Protein AF-Q05E42-F1 (afdb_monomer_lite)

pLDDT: mean 75.08, std 16.96, range [34.62, 96.44]

Organism: Aeropyrum pernix (strain ATCC 700893 / DSM 11879 / JCM 9820 / NBRC 100138 / K1) (NCBI:txid272557)

Structure (mmCIF, N/CA/C/O backbone):
data_AF-Q05E42-F1
#
_entry.id   AF-Q05E42-F1
#
loop_
_atom_site.group_PDB
_atom_site.id
_atom_site.type_symbol
_atom_site.label_atom_id
_atom_site.label_alt_id
_atom_site.label_comp_id
_atom_site.label_asym_id
_atom_site.label_entity_id
_atom_site.label_seq_id
_atom_site.pdbx_PDB_ins_code
_atom_site.Cartn_x
_atom_site.Cartn_y
_atom_site.Cartn_z
_atom_site.occupancy
_atom_site.B_iso_or_equiv
_atom_site.auth_seq_id
_atom_site.auth_comp_id
_atom_site.auth_asym_id
_atom_site.auth_atom_id
_atom_site.pdbx_PDB_model_num
ATOM 1 N N . MET A 1 1 ? 0.976 -12.188 -11.684 1.00 51.78 1 MET A N 1
ATOM 2 C CA . MET A 1 1 ? 1.514 -12.248 -10.308 1.00 51.78 1 MET A CA 1
ATOM 3 C C . MET A 1 1 ? 0.497 -11.615 -9.385 1.00 51.78 1 MET A C 1
ATOM 5 O O . MET A 1 1 ? 0.091 -10.490 -9.653 1.00 51.78 1 MET A O 1
ATOM 9 N N . GLU A 1 2 ? 0.068 -12.348 -8.364 1.00 70.56 2 GLU A N 1
ATOM 10 C CA . GLU A 1 2 ? -0.805 -11.843 -7.300 1.00 70.56 2 GLU A CA 1
ATOM 11 C C . GLU A 1 2 ? 0.018 -11.102 -6.233 1.00 70.56 2 GLU A C 1
ATOM 13 O O . GLU A 1 2 ? 1.249 -11.185 -6.220 1.00 70.56 2 GLU A O 1
ATOM 18 N N . ILE A 1 3 ? -0.649 -10.325 -5.376 1.00 69.94 3 ILE A N 1
ATOM 19 C CA . ILE A 1 3 ? 0.003 -9.634 -4.258 1.00 69.94 3 ILE A CA 1
ATOM 20 C C . ILE A 1 3 ? 0.189 -10.641 -3.120 1.00 69.94 3 ILE A C 1
ATOM 22 O O . ILE A 1 3 ? -0.795 -11.160 -2.600 1.00 69.94 3 ILE A O 1
ATOM 26 N N . GLU A 1 4 ? 1.427 -10.880 -2.690 1.00 71.75 4 GLU A N 1
ATOM 27 C CA . GLU A 1 4 ? 1.717 -11.710 -1.514 1.00 71.75 4 GLU A CA 1
ATOM 28 C C . GLU A 1 4 ? 1.986 -10.831 -0.292 1.00 71.75 4 GLU A C 1
ATOM 30 O O . GLU A 1 4 ? 2.747 -9.861 -0.361 1.00 71.75 4 GLU A O 1
ATOM 35 N N . 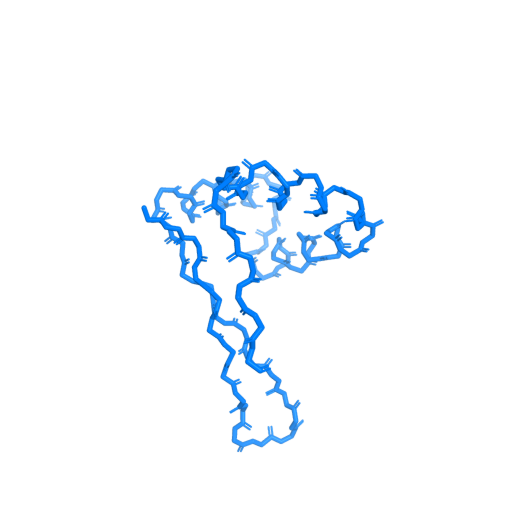VAL A 1 5 ? 1.414 -11.202 0.854 1.00 72.31 5 VAL A N 1
ATOM 36 C CA . VAL A 1 5 ? 1.698 -10.561 2.142 1.00 72.31 5 VAL A CA 1
ATOM 37 C C . VAL A 1 5 ? 2.510 -11.519 3.001 1.00 72.31 5 VAL A C 1
ATOM 39 O O . VAL A 1 5 ? 2.035 -12.586 3.378 1.00 72.31 5 VAL A O 1
ATOM 42 N N . VAL A 1 6 ? 3.733 -11.123 3.342 1.00 74.00 6 VAL A N 1
ATOM 43 C CA . VAL A 1 6 ? 4.607 -11.861 4.255 1.00 74.00 6 VAL A CA 1
ATOM 44 C C . VAL A 1 6 ? 4.588 -11.162 5.607 1.00 74.00 6 VAL A C 1
ATOM 46 O O . VAL A 1 6 ? 4.984 -10.000 5.724 1.00 74.00 6 VAL A O 1
ATOM 49 N N . VAL A 1 7 ? 4.126 -11.869 6.637 1.00 68.25 7 VAL A N 1
ATOM 50 C CA . VAL A 1 7 ? 4.158 -11.383 8.019 1.00 68.25 7 VAL A CA 1
ATOM 51 C C . VAL A 1 7 ? 5.409 -11.924 8.688 1.00 68.25 7 VAL A C 1
ATOM 53 O O . VAL A 1 7 ? 5.491 -13.107 9.009 1.00 68.25 7 VAL A O 1
ATOM 56 N N . THR A 1 8 ? 6.375 -11.049 8.935 1.00 71.19 8 THR A N 1
ATOM 57 C CA . THR A 1 8 ? 7.555 -11.390 9.723 1.00 71.19 8 THR A CA 1
ATOM 58 C C . THR A 1 8 ? 7.315 -10.938 11.157 1.00 71.19 8 THR A C 1
ATOM 60 O O . THR A 1 8 ? 7.209 -9.742 11.448 1.00 71.19 8 THR A O 1
ATOM 63 N N . THR A 1 9 ? 7.221 -11.891 12.083 1.00 62.12 9 THR A N 1
ATOM 64 C CA . THR A 1 9 ? 7.263 -11.598 13.519 1.00 62.12 9 THR A CA 1
ATOM 65 C C . THR A 1 9 ? 8.643 -11.048 13.868 1.00 62.12 9 THR A C 1
ATOM 67 O O . THR A 1 9 ? 9.647 -11.745 13.712 1.00 62.12 9 THR A O 1
ATOM 70 N N . GLY A 1 10 ? 8.717 -9.789 14.306 1.00 62.09 10 GLY A N 1
ATOM 71 C CA . GLY A 1 10 ? 9.979 -9.179 14.713 1.00 62.09 10 GLY A CA 1
ATOM 72 C C . GLY A 1 10 ? 10.598 -9.914 15.905 1.00 62.09 10 GLY A C 1
ATOM 73 O O . GLY A 1 10 ? 9.897 -10.283 16.847 1.00 62.09 10 GLY A O 1
ATOM 74 N N . ARG A 1 11 ? 11.926 -10.093 15.897 1.00 62.53 11 ARG A N 1
ATOM 75 C CA . ARG A 1 11 ? 12.703 -10.665 17.016 1.00 62.53 11 ARG A CA 1
ATOM 76 C C . ARG A 1 11 ? 12.889 -9.652 18.169 1.00 62.53 11 ARG A C 1
ATOM 78 O O . ARG A 1 11 ? 14.001 -9.457 18.644 1.00 62.53 11 ARG A O 1
ATOM 85 N N . GLY A 1 12 ? 11.822 -8.960 18.584 1.00 63.84 12 GLY A N 1
ATOM 86 C CA . GLY A 1 12 ? 11.851 -8.000 19.698 1.00 63.84 12 GLY A CA 1
ATOM 87 C C . GLY A 1 12 ? 10.709 -6.971 19.705 1.00 63.84 12 GLY A C 1
ATOM 88 O O . GLY A 1 12 ? 10.251 -6.529 18.654 1.00 63.84 12 GLY A O 1
ATOM 89 N N . ARG A 1 13 ? 10.254 -6.587 20.913 1.00 62.94 13 ARG A N 1
ATOM 90 C CA . ARG A 1 13 ? 9.215 -5.566 21.223 1.00 62.94 13 ARG A CA 1
ATOM 91 C C . ARG A 1 13 ? 7.827 -5.744 20.575 1.00 62.94 13 ARG A C 1
ATOM 93 O O . ARG A 1 13 ? 7.059 -4.792 20.513 1.00 62.94 13 ARG A O 1
ATOM 100 N N . GLY A 1 14 ? 7.472 -6.944 20.114 1.00 65.31 14 GLY A N 1
ATOM 101 C CA . GLY A 1 14 ? 6.110 -7.239 19.637 1.00 65.31 14 GLY A CA 1
ATOM 102 C C . GLY A 1 14 ? 5.708 -6.532 18.335 1.00 65.31 14 GLY A C 1
ATOM 103 O O . GLY A 1 14 ? 4.531 -6.534 17.974 1.00 65.31 14 GLY A O 1
ATOM 104 N N . MET A 1 15 ? 6.660 -5.940 17.607 1.00 63.12 15 MET A N 1
ATOM 105 C CA . MET A 1 15 ? 6.376 -5.262 16.345 1.00 63.12 15 MET A CA 1
ATOM 106 C C . MET A 1 15 ? 6.248 -6.288 15.209 1.00 63.12 15 MET A C 1
ATOM 108 O O . MET A 1 15 ? 7.175 -7.053 14.935 1.00 63.12 15 MET A O 1
ATOM 112 N N . LYS A 1 16 ? 5.085 -6.317 14.546 1.00 68.75 16 LYS A N 1
ATOM 113 C CA . LYS A 1 16 ? 4.848 -7.133 13.345 1.00 68.75 16 LYS A CA 1
ATOM 114 C C . LYS A 1 16 ? 5.307 -6.358 12.112 1.00 68.75 16 LYS A C 1
ATOM 116 O O . LYS A 1 16 ? 4.885 -5.219 11.918 1.00 68.75 16 LYS A O 1
ATOM 121 N N . ILE A 1 17 ? 6.150 -6.970 11.286 1.00 70.75 17 ILE A N 1
ATOM 122 C CA . ILE A 1 17 ? 6.579 -6.397 10.008 1.00 70.75 17 ILE A CA 1
ATOM 123 C C . ILE A 1 17 ? 5.747 -7.048 8.908 1.00 70.75 17 ILE A C 1
ATOM 125 O O . ILE A 1 17 ? 5.763 -8.267 8.753 1.00 70.75 17 ILE A O 1
ATOM 129 N N . TYR A 1 18 ? 5.031 -6.229 8.142 1.00 73.12 18 TYR A N 1
ATOM 130 C CA . TYR A 1 18 ? 4.281 -6.673 6.971 1.00 73.12 18 TYR A CA 1
ATOM 131 C C . TYR A 1 18 ? 5.077 -6.309 5.723 1.00 73.12 18 TYR A C 1
ATOM 133 O O . TYR A 1 18 ? 5.342 -5.132 5.478 1.00 73.12 18 TYR A O 1
ATOM 141 N N . SER A 1 19 ? 5.474 -7.316 4.951 1.00 76.12 19 SER A N 1
ATOM 142 C CA . SER A 1 19 ? 6.121 -7.130 3.653 1.00 76.12 19 SER A CA 1
ATOM 143 C C . SER A 1 19 ? 5.127 -7.467 2.553 1.00 76.12 19 SER A C 1
ATOM 145 O O . SER A 1 19 ? 4.501 -8.523 2.589 1.00 76.12 19 SER A O 1
ATOM 147 N N . PHE A 1 20 ? 4.991 -6.579 1.574 1.00 78.06 20 PHE A N 1
ATOM 148 C CA . PHE A 1 20 ? 4.103 -6.769 0.432 1.00 78.06 20 PHE A CA 1
ATOM 149 C C . PHE A 1 20 ? 4.956 -7.037 -0.802 1.00 78.06 20 PHE A C 1
ATOM 151 O O . PHE A 1 20 ? 5.781 -6.200 -1.173 1.00 78.06 20 PHE A O 1
ATOM 158 N N . LYS A 1 21 ? 4.762 -8.187 -1.444 1.00 80.06 21 LYS A N 1
ATOM 159 C CA . LYS A 1 21 ? 5.260 -8.408 -2.800 1.00 80.06 21 LYS A CA 1
ATOM 160 C C . LYS A 1 21 ? 4.130 -8.088 -3.758 1.00 80.06 21 LYS A C 1
ATOM 162 O O . LYS A 1 21 ? 3.055 -8.665 -3.660 1.00 80.06 21 LYS A O 1
ATOM 167 N N . ALA A 1 22 ? 4.382 -7.175 -4.678 1.00 83.50 22 ALA A N 1
ATOM 168 C CA . ALA A 1 22 ? 3.453 -6.811 -5.733 1.00 83.50 22 ALA A CA 1
ATOM 169 C C . ALA A 1 22 ? 4.208 -6.757 -7.069 1.00 83.50 22 ALA A C 1
ATOM 171 O O . ALA A 1 22 ? 5.437 -6.614 -7.069 1.00 83.50 22 ALA A O 1
ATOM 172 N N . PRO A 1 23 ? 3.505 -6.855 -8.210 1.00 88.31 23 PRO A N 1
ATOM 173 C CA . PRO A 1 23 ? 4.118 -6.655 -9.516 1.00 88.31 23 PRO A CA 1
ATOM 174 C C . PRO A 1 23 ? 4.868 -5.311 -9.586 1.00 88.31 23 PRO A C 1
ATOM 176 O O . PRO A 1 23 ? 4.330 -4.301 -9.120 1.00 88.31 23 PRO A O 1
ATOM 179 N N . PRO A 1 24 ? 6.066 -5.248 -10.203 1.00 88.12 24 PRO A N 1
ATOM 180 C CA . PRO A 1 24 ? 6.851 -4.012 -10.272 1.00 88.12 24 PRO A CA 1
ATOM 181 C C . PRO A 1 24 ? 6.092 -2.822 -10.872 1.00 88.12 24 PRO A C 1
ATOM 183 O O . PRO A 1 24 ? 6.244 -1.698 -10.402 1.00 88.12 24 PRO A O 1
ATOM 186 N N . SER A 1 25 ? 5.232 -3.070 -11.867 1.00 90.75 25 SER A N 1
ATOM 187 C CA . SER A 1 25 ? 4.385 -2.046 -12.493 1.00 90.75 25 SER A CA 1
ATOM 188 C C . SER A 1 25 ? 3.420 -1.395 -11.501 1.00 90.75 25 SER A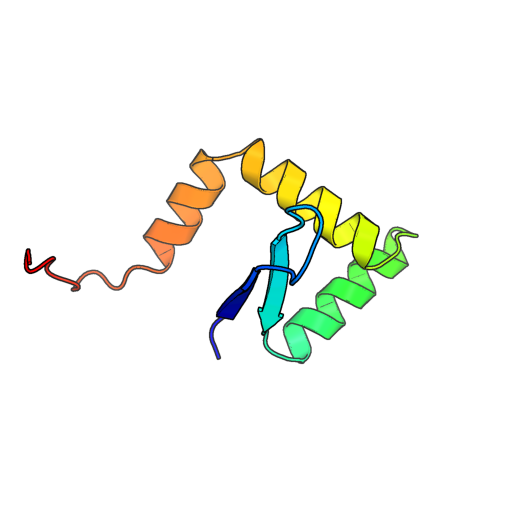 C 1
ATOM 190 O O . SER A 1 25 ? 3.295 -0.174 -11.480 1.00 90.75 25 SER A O 1
ATOM 192 N N . MET A 1 26 ? 2.797 -2.192 -10.632 1.00 89.25 26 MET A N 1
ATOM 193 C CA . MET A 1 26 ? 1.870 -1.711 -9.608 1.00 89.25 26 MET A CA 1
ATOM 194 C C . MET A 1 26 ? 2.593 -0.886 -8.538 1.00 89.25 26 MET A C 1
ATOM 196 O O . MET A 1 26 ? 2.088 0.148 -8.108 1.00 89.25 26 MET A O 1
ATOM 200 N N . ILE A 1 27 ? 3.795 -1.312 -8.133 1.00 89.25 27 ILE A N 1
ATOM 201 C CA . ILE A 1 27 ? 4.624 -0.556 -7.181 1.00 89.25 27 ILE A CA 1
ATOM 202 C C . ILE A 1 27 ? 5.023 0.796 -7.787 1.00 89.25 27 ILE A C 1
ATOM 204 O O . ILE A 1 27 ? 4.892 1.827 -7.129 1.00 89.25 27 ILE A O 1
ATOM 208 N N . ALA A 1 28 ? 5.459 0.807 -9.050 1.00 91.56 28 ALA A N 1
ATOM 209 C CA . ALA A 1 28 ? 5.854 2.030 -9.744 1.00 91.56 28 ALA A CA 1
ATOM 210 C C . ALA A 1 28 ? 4.682 3.012 -9.905 1.00 91.56 28 ALA A C 1
ATOM 212 O O . ALA A 1 28 ? 4.847 4.217 -9.708 1.00 91.56 28 ALA A O 1
ATOM 213 N N . GLU A 1 29 ? 3.492 2.506 -10.231 1.00 93.81 29 GLU A N 1
ATOM 214 C CA . GLU A 1 29 ? 2.286 3.325 -10.328 1.00 93.81 29 GLU A CA 1
ATOM 215 C C . GLU A 1 29 ? 1.885 3.909 -8.969 1.00 93.81 29 GLU A C 1
ATOM 217 O O . GLU A 1 29 ? 1.630 5.112 -8.870 1.00 93.81 29 GLU A O 1
ATOM 222 N N . PHE A 1 30 ? 1.904 3.092 -7.914 1.00 92.38 30 PHE A N 1
ATOM 223 C CA . PHE A 1 30 ? 1.638 3.543 -6.552 1.00 92.38 30 PHE A CA 1
ATOM 224 C C . PHE A 1 30 ? 2.598 4.659 -6.122 1.00 92.38 30 PHE A C 1
ATOM 226 O O . PHE A 1 30 ? 2.158 5.697 -5.628 1.00 92.38 30 PHE A O 1
ATOM 233 N N . ASP A 1 31 ? 3.900 4.492 -6.360 1.00 93.19 31 ASP A N 1
ATOM 234 C CA . ASP A 1 31 ? 4.900 5.509 -6.031 1.00 93.19 31 ASP A CA 1
ATOM 235 C C . ASP A 1 31 ? 4.695 6.805 -6.808 1.00 93.19 31 ASP A C 1
ATOM 237 O O . ASP A 1 31 ? 4.874 7.894 -6.258 1.00 93.19 31 ASP A O 1
ATOM 241 N N . ARG A 1 32 ? 4.333 6.702 -8.091 1.00 96.06 32 ARG A N 1
ATOM 242 C CA . ARG A 1 32 ? 4.031 7.868 -8.923 1.00 96.06 32 ARG A CA 1
ATOM 243 C C . ARG A 1 32 ? 2.868 8.657 -8.326 1.00 96.06 32 ARG A C 1
ATOM 245 O O . ARG A 1 32 ? 2.995 9.867 -8.166 1.00 96.06 32 ARG A O 1
ATOM 252 N N . LEU A 1 33 ? 1.776 7.980 -7.967 1.00 95.38 33 LEU 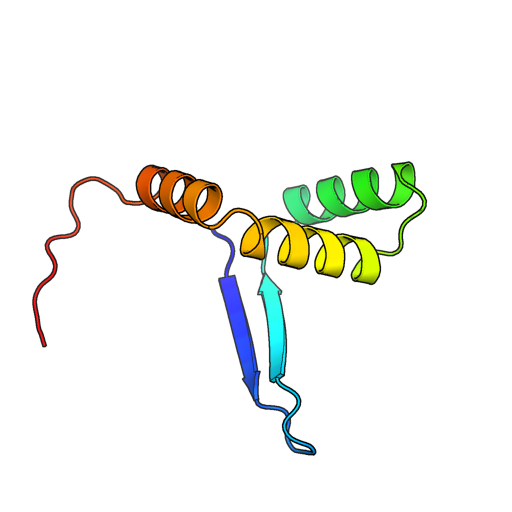A N 1
ATOM 253 C CA . LEU A 1 33 ? 0.598 8.607 -7.361 1.00 95.38 33 LEU A CA 1
ATOM 254 C C . LEU A 1 33 ? 0.915 9.211 -5.986 1.00 95.38 33 LEU A C 1
ATOM 256 O O . LEU A 1 33 ? 0.533 10.348 -5.716 1.00 95.38 33 LEU A O 1
ATOM 260 N N . ALA A 1 34 ? 1.669 8.499 -5.144 1.00 94.62 34 ALA A N 1
ATOM 261 C CA . ALA A 1 34 ? 2.098 9.001 -3.840 1.00 94.62 34 ALA A CA 1
ATOM 262 C C . ALA A 1 34 ? 2.933 10.284 -3.972 1.00 94.62 34 ALA A C 1
ATOM 264 O O . ALA A 1 34 ? 2.656 11.273 -3.296 1.00 94.62 34 ALA A O 1
ATOM 265 N N . ARG A 1 35 ? 3.900 10.309 -4.900 1.00 94.62 35 ARG A N 1
ATOM 266 C CA . ARG A 1 35 ? 4.723 11.500 -5.172 1.00 94.62 35 ARG A CA 1
ATOM 267 C C . ARG A 1 35 ? 3.909 12.661 -5.730 1.00 94.62 35 ARG A C 1
ATOM 269 O O . ARG A 1 35 ? 4.138 13.792 -5.322 1.00 94.62 35 ARG A O 1
ATOM 276 N N . GLN A 1 36 ? 2.959 12.397 -6.629 1.00 96.44 36 GLN A N 1
ATOM 277 C CA . GLN A 1 36 ? 2.050 13.428 -7.147 1.00 96.44 36 GLN A CA 1
ATOM 278 C C . GLN A 1 36 ? 1.205 14.061 -6.036 1.00 96.44 36 GLN A C 1
ATOM 280 O O . GLN A 1 36 ? 0.909 15.249 -6.098 1.00 96.44 36 GLN A O 1
ATOM 285 N N . ALA A 1 37 ? 0.872 13.288 -5.002 1.00 93.88 37 ALA A N 1
ATOM 286 C CA . ALA A 1 37 ? 0.188 13.767 -3.807 1.00 93.88 37 ALA A CA 1
ATOM 287 C C . ALA A 1 37 ? 1.128 14.389 -2.749 1.00 93.88 37 ALA A C 1
ATOM 289 O O . ALA A 1 37 ? 0.657 14.775 -1.683 1.00 93.88 37 ALA A O 1
ATOM 290 N N . GLY A 1 38 ? 2.441 14.473 -3.005 1.00 96.31 38 GLY A N 1
ATOM 291 C CA . GLY A 1 38 ? 3.424 15.005 -2.053 1.00 96.31 38 GLY A CA 1
ATOM 292 C C . GLY A 1 38 ? 3.697 14.101 -0.844 1.00 96.31 38 GLY A C 1
ATOM 293 O O . GLY A 1 38 ? 4.188 14.579 0.173 1.00 96.31 38 GLY A O 1
ATOM 294 N N . LEU A 1 39 ? 3.377 12.808 -0.935 1.00 94.81 39 LEU A N 1
ATOM 295 C CA . LEU A 1 39 ? 3.494 11.846 0.161 1.00 94.81 39 LEU A CA 1
ATOM 296 C C . LEU A 1 39 ? 4.735 10.965 0.021 1.00 94.81 39 LEU A C 1
ATOM 298 O O . LEU A 1 39 ? 5.121 10.550 -1.077 1.00 94.81 39 LEU A O 1
ATOM 302 N N . THR A 1 40 ? 5.311 10.575 1.158 1.00 92.75 40 THR A N 1
ATOM 303 C CA . THR A 1 40 ? 6.258 9.458 1.189 1.00 92.75 40 THR A CA 1
ATOM 304 C C . THR A 1 40 ? 5.529 8.132 0.961 1.00 92.75 40 THR A C 1
ATOM 306 O O . THR A 1 40 ? 4.346 7.973 1.277 1.00 92.75 40 THR A O 1
ATOM 309 N N . ARG A 1 41 ? 6.255 7.117 0.473 1.00 88.50 41 ARG A N 1
ATOM 310 C CA . ARG A 1 41 ? 5.705 5.763 0.281 1.00 88.50 41 ARG A CA 1
ATOM 311 C C . ARG A 1 41 ? 5.068 5.218 1.569 1.00 88.50 41 ARG A C 1
ATOM 313 O O . ARG A 1 41 ? 3.981 4.649 1.530 1.00 88.50 41 ARG A O 1
ATOM 320 N N . SER A 1 42 ? 5.718 5.424 2.714 1.00 87.00 42 SER A N 1
ATOM 321 C CA . SER A 1 42 ? 5.222 4.961 4.016 1.00 87.00 42 SER A CA 1
ATOM 322 C C . SER A 1 42 ? 3.908 5.630 4.428 1.00 87.00 42 SER A C 1
ATOM 324 O O . SER A 1 42 ? 3.035 4.964 4.983 1.00 87.00 42 SER A O 1
ATOM 326 N N . GLU A 1 43 ? 3.739 6.926 4.165 1.00 90.75 43 GLU A N 1
ATOM 327 C CA . GLU A 1 43 ? 2.491 7.645 4.457 1.00 90.75 43 GLU A CA 1
ATOM 328 C C . GLU A 1 43 ? 1.353 7.174 3.559 1.00 90.75 43 GLU A C 1
ATOM 330 O O . GLU A 1 43 ? 0.262 6.885 4.052 1.00 90.75 43 GLU A O 1
ATOM 335 N N . ALA A 1 44 ? 1.627 7.007 2.266 1.00 91.12 44 ALA A N 1
ATOM 336 C CA . ALA A 1 44 ? 0.653 6.482 1.321 1.00 91.12 44 ALA A CA 1
ATOM 337 C C . ALA A 1 44 ? 0.185 5.066 1.713 1.00 91.12 44 ALA A C 1
ATOM 339 O O . ALA A 1 44 ? -1.013 4.786 1.690 1.00 91.12 44 ALA A O 1
ATOM 340 N N . ILE A 1 45 ? 1.097 4.188 2.159 1.00 88.12 45 ILE A N 1
ATOM 341 C CA . ILE A 1 45 ? 0.745 2.839 2.644 1.00 88.12 45 ILE A CA 1
ATOM 342 C C . ILE A 1 45 ? -0.137 2.922 3.898 1.00 88.12 45 ILE A C 1
ATOM 344 O O . ILE A 1 45 ? -1.147 2.224 3.988 1.00 88.12 45 ILE A O 1
ATOM 348 N N . LYS A 1 46 ? 0.197 3.792 4.860 1.00 87.69 46 LYS A N 1
ATOM 349 C CA . LYS A 1 46 ? -0.627 3.990 6.066 1.00 87.69 46 LYS A CA 1
ATOM 350 C C . LYS A 1 46 ? -2.035 4.474 5.719 1.00 87.69 46 LYS A C 1
ATOM 352 O O . LYS A 1 46 ? -3.001 3.983 6.301 1.00 87.69 46 LYS A O 1
ATOM 357 N N . LEU A 1 47 ? -2.160 5.410 4.777 1.00 89.12 47 LEU A N 1
ATOM 358 C CA . LEU A 1 47 ? -3.455 5.916 4.315 1.00 89.12 47 LEU A CA 1
ATOM 359 C C . LEU A 1 47 ? -4.273 4.830 3.618 1.00 89.12 47 LEU A C 1
ATOM 361 O O . LEU A 1 47 ? -5.457 4.688 3.917 1.00 89.12 47 LEU A O 1
ATOM 365 N N . LEU A 1 48 ? -3.639 4.028 2.761 1.00 86.75 48 LEU A N 1
ATOM 366 C CA . LEU A 1 48 ? -4.284 2.897 2.099 1.00 86.75 48 LEU A CA 1
ATOM 367 C C . LEU A 1 48 ? -4.852 1.904 3.122 1.00 86.75 48 LEU A C 1
ATOM 369 O O . LEU A 1 48 ? -6.023 1.535 3.037 1.00 86.75 48 LEU A O 1
ATOM 373 N N . ILE A 1 49 ? -4.0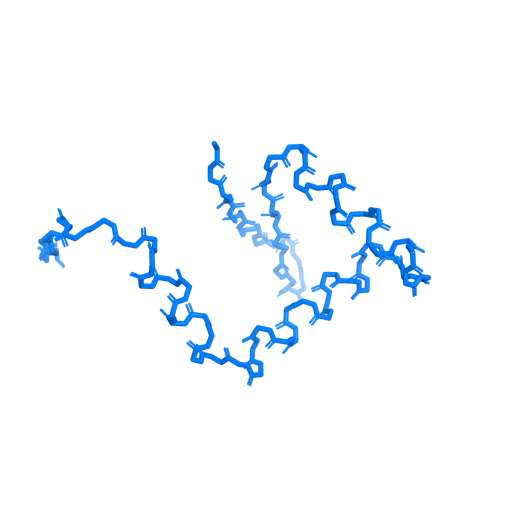54 1.526 4.126 1.00 84.44 49 ILE A N 1
ATOM 374 C CA . ILE A 1 49 ? -4.489 0.628 5.207 1.00 84.44 49 ILE A CA 1
ATOM 375 C C . ILE A 1 49 ? -5.642 1.255 5.997 1.00 84.44 49 ILE A C 1
ATOM 377 O O . ILE A 1 49 ? -6.654 0.599 6.234 1.00 84.44 49 ILE A O 1
ATOM 381 N N . LYS A 1 50 ? -5.5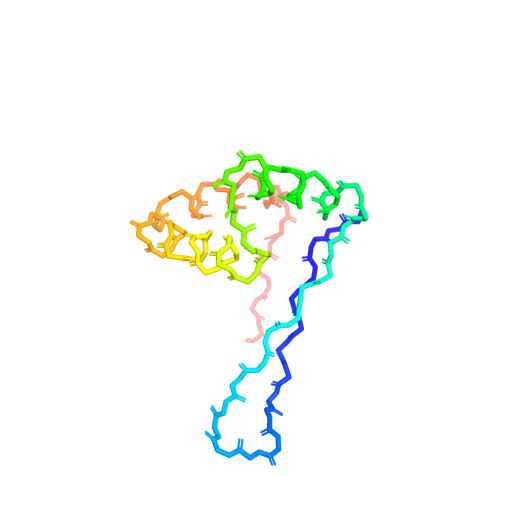30 2.534 6.375 1.00 86.06 50 LYS A N 1
ATOM 382 C CA . LYS A 1 50 ? -6.586 3.243 7.112 1.00 86.06 50 LYS A CA 1
ATOM 383 C C . LYS A 1 50 ? -7.898 3.265 6.326 1.00 86.06 50 LYS A C 1
ATOM 385 O O . LYS A 1 50 ? -8.953 2.999 6.895 1.00 86.06 50 LYS A O 1
ATOM 390 N N . HIS A 1 51 ? -7.834 3.547 5.027 1.00 86.62 51 HIS A N 1
ATOM 391 C CA . HIS A 1 51 ? -9.005 3.575 4.156 1.00 86.62 51 HIS A CA 1
ATOM 392 C C . HIS A 1 51 ? -9.632 2.185 3.996 1.00 86.62 51 HIS A C 1
ATOM 394 O O . HIS A 1 51 ? -10.854 2.054 4.039 1.00 86.62 51 HIS A O 1
ATOM 400 N N . ALA A 1 52 ? -8.807 1.147 3.850 1.00 83.00 52 ALA A N 1
ATOM 401 C CA . ALA A 1 52 ? -9.252 -0.241 3.788 1.00 83.00 52 ALA A CA 1
ATOM 402 C C . ALA A 1 52 ? -9.996 -0.665 5.067 1.00 83.00 52 ALA A C 1
ATOM 404 O O . ALA A 1 52 ? -11.088 -1.219 4.984 1.00 83.00 52 ALA A O 1
ATOM 405 N N . VAL A 1 53 ? -9.451 -0.342 6.246 1.00 82.69 53 VAL A N 1
ATOM 406 C CA . VAL A 1 53 ? -10.082 -0.646 7.544 1.00 82.69 53 VAL A CA 1
ATOM 407 C C . VAL A 1 53 ? -11.388 0.127 7.739 1.00 82.69 53 VAL A C 1
ATOM 409 O O . VAL A 1 53 ? -12.350 -0.427 8.259 1.00 82.69 53 VAL A O 1
ATOM 412 N N . ALA A 1 54 ? -11.445 1.387 7.298 1.00 86.19 54 ALA A N 1
ATOM 413 C CA . ALA A 1 54 ? -12.656 2.202 7.382 1.00 86.19 54 ALA A CA 1
ATOM 414 C C . ALA A 1 54 ? -13.775 1.730 6.435 1.00 86.19 54 ALA A C 1
ATOM 416 O O . ALA A 1 54 ? -14.936 2.064 6.652 1.00 86.19 54 ALA A O 1
ATOM 417 N N . ASN A 1 55 ? -13.444 0.947 5.401 1.00 87.44 55 ASN A N 1
ATOM 418 C CA . ASN A 1 55 ? -14.384 0.478 4.381 1.00 87.44 55 ASN A CA 1
ATOM 419 C C . ASN A 1 55 ? -14.353 -1.058 4.244 1.00 87.44 55 ASN A C 1
ATOM 421 O O . ASN A 1 55 ? -13.985 -1.581 3.186 1.00 87.44 55 ASN A O 1
ATOM 425 N N . PRO A 1 56 ? -14.768 -1.812 5.277 1.00 80.19 56 PRO A N 1
ATOM 426 C CA . PRO A 1 56 ? -14.704 -3.275 5.263 1.00 80.19 56 PRO A CA 1
ATOM 427 C C . PRO A 1 56 ? -15.563 -3.905 4.153 1.00 80.19 56 PRO A C 1
ATOM 429 O O . PRO A 1 56 ? -15.194 -4.937 3.597 1.00 80.19 56 PRO A O 1
ATOM 432 N N . GLU A 1 57 ? -16.664 -3.264 3.755 1.00 81.44 57 GLU A N 1
ATOM 433 C CA . GLU A 1 57 ? -17.505 -3.726 2.642 1.00 81.44 57 GLU A CA 1
ATOM 434 C C . GLU A 1 57 ? -16.801 -3.630 1.283 1.00 81.44 57 GLU A C 1
ATOM 436 O O . GLU A 1 57 ? -16.979 -4.490 0.419 1.00 81.44 57 GLU A O 1
ATOM 441 N N . LEU A 1 58 ? -15.940 -2.627 1.092 1.00 76.44 58 LEU A N 1
ATOM 442 C CA . LEU A 1 58 ? -15.113 -2.534 -0.109 1.00 76.44 58 LEU A CA 1
ATOM 443 C C . LEU A 1 58 ? -14.137 -3.713 -0.172 1.00 76.44 58 LEU A C 1
ATOM 445 O O . LEU A 1 58 ? -13.998 -4.331 -1.226 1.00 76.44 58 LEU A O 1
ATOM 449 N N . LEU A 1 59 ? -13.525 -4.073 0.960 1.00 74.50 59 LEU A N 1
ATOM 450 C CA . LEU A 1 59 ? -12.651 -5.243 1.052 1.00 74.50 59 LEU A CA 1
ATOM 451 C C . LEU A 1 59 ? -13.402 -6.542 0.748 1.00 74.50 59 LEU A C 1
ATOM 453 O O . LEU A 1 59 ? -12.907 -7.349 -0.034 1.00 74.50 59 LEU A O 1
ATOM 457 N N . ARG A 1 60 ? -14.616 -6.719 1.286 1.00 77.69 60 ARG A N 1
ATOM 458 C CA . ARG A 1 60 ? -15.465 -7.889 0.992 1.00 77.69 60 ARG A CA 1
ATOM 459 C C . ARG A 1 60 ? -15.815 -7.984 -0.490 1.00 77.69 60 ARG A C 1
ATOM 461 O O . ARG A 1 60 ? -15.713 -9.058 -1.073 1.00 77.69 60 ARG A O 1
ATOM 468 N N . ARG A 1 61 ? -16.181 -6.865 -1.123 1.00 76.31 61 ARG A N 1
ATOM 469 C CA . ARG A 1 61 ? -16.509 -6.822 -2.558 1.00 76.31 61 ARG A CA 1
ATOM 470 C C . ARG A 1 61 ? -15.299 -7.096 -3.445 1.00 76.31 61 ARG A C 1
ATOM 472 O O . ARG A 1 61 ? -15.441 -7.768 -4.462 1.00 76.31 61 ARG A O 1
ATOM 479 N N . LEU A 1 62 ? -14.127 -6.580 -3.080 1.00 69.56 62 LEU A N 1
ATOM 480 C CA . LEU A 1 62 ? -12.882 -6.837 -3.804 1.00 69.56 62 LEU A CA 1
ATOM 481 C C . LEU A 1 62 ? -12.434 -8.294 -3.643 1.00 69.56 62 LEU A C 1
ATOM 483 O O . LEU A 1 62 ? -12.080 -8.923 -4.635 1.00 69.56 62 LEU A O 1
ATOM 487 N N . ALA A 1 63 ? -12.534 -8.855 -2.435 1.00 69.94 63 ALA A N 1
ATOM 488 C CA . ALA A 1 63 ? -12.269 -10.269 -2.190 1.00 69.94 63 ALA A CA 1
ATOM 489 C C . ALA A 1 63 ? -13.235 -11.157 -2.989 1.00 69.94 63 ALA A C 1
ATOM 491 O O . ALA A 1 63 ? -12.792 -12.031 -3.722 1.00 69.94 63 ALA A O 1
ATOM 492 N N . GLY A 1 64 ? -14.541 -10.873 -2.944 1.00 67.38 64 GLY A N 1
ATOM 493 C CA . GLY A 1 64 ? -15.564 -11.637 -3.666 1.00 67.38 64 GLY A CA 1
ATOM 494 C C . GLY A 1 64 ? -15.468 -11.562 -5.194 1.00 67.38 64 GLY A C 1
ATOM 495 O O . GLY A 1 64 ? -15.980 -12.445 -5.874 1.00 67.38 64 GLY A O 1
ATOM 496 N N . ARG A 1 65 ? -14.794 -10.546 -5.753 1.00 59.84 65 ARG A N 1
ATOM 497 C CA . ARG A 1 65 ? -14.478 -10.470 -7.192 1.00 59.84 65 ARG A CA 1
ATOM 498 C C . ARG A 1 65 ? -13.276 -11.331 -7.599 1.00 59.84 65 ARG A C 1
ATOM 500 O O . ARG A 1 65 ? -13.184 -11.675 -8.771 1.00 59.84 65 ARG A O 1
ATOM 507 N N . ASN A 1 66 ? -12.402 -11.683 -6.653 1.00 53.56 66 ASN A N 1
ATOM 508 C CA . ASN A 1 66 ? -11.197 -12.490 -6.875 1.00 53.56 66 ASN A CA 1
ATOM 509 C C . ASN A 1 66 ? -11.336 -13.951 -6.419 1.00 53.56 66 ASN A C 1
ATOM 511 O O . ASN A 1 66 ? -10.388 -14.714 -6.571 1.00 53.56 66 ASN A O 1
ATOM 515 N N . VAL A 1 67 ? -12.489 -14.368 -5.884 1.00 45.12 67 VAL A N 1
ATOM 516 C CA . VAL A 1 67 ? -12.766 -15.793 -5.666 1.00 45.12 67 VAL A CA 1
ATOM 517 C C . VAL A 1 67 ? -13.265 -16.373 -6.995 1.00 45.12 67 VAL A C 1
ATOM 519 O O . VAL A 1 67 ? -14.386 -16.044 -7.401 1.00 45.12 67 VAL A O 1
ATOM 522 N N . PRO A 1 68 ? -12.486 -17.209 -7.714 1.00 45.38 68 PRO A N 1
ATOM 523 C CA . PRO A 1 68 ? -13.066 -18.016 -8.780 1.00 45.38 68 PRO A CA 1
ATOM 524 C C . PRO A 1 68 ? -14.231 -18.803 -8.171 1.00 45.38 68 PRO A C 1
ATOM 526 O O . PRO A 1 68 ? -14.094 -19.357 -7.085 1.00 45.38 68 PRO A O 1
ATOM 529 N N . ARG A 1 69 ? -15.385 -18.839 -8.849 1.00 49.25 69 ARG A N 1
ATOM 530 C CA . ARG A 1 69 ? -16.653 -19.459 -8.396 1.00 49.25 69 ARG A CA 1
ATOM 531 C C . ARG A 1 69 ? -16.574 -20.957 -8.016 1.00 49.25 69 ARG A C 1
ATOM 533 O O . ARG A 1 69 ? -17.616 -21.568 -7.831 1.00 49.25 69 ARG A O 1
ATOM 540 N N . ASN A 1 70 ? -15.385 -21.545 -7.908 1.00 41.31 70 ASN A N 1
ATOM 541 C CA . ASN A 1 70 ? -15.155 -22.981 -7.881 1.00 41.31 70 ASN A CA 1
ATOM 542 C C . ASN A 1 70 ? -14.149 -23.452 -6.815 1.00 41.31 70 ASN A C 1
ATOM 544 O O . ASN A 1 70 ? -13.446 -24.433 -7.039 1.00 41.31 70 ASN A O 1
ATOM 548 N N . THR A 1 71 ? -14.061 -22.784 -5.663 1.00 42.25 71 THR A N 1
ATOM 549 C CA . THR A 1 71 ? -13.345 -23.354 -4.510 1.00 42.25 71 THR A CA 1
ATOM 550 C C . THR A 1 71 ? -14.367 -23.885 -3.516 1.00 42.25 71 THR A C 1
ATOM 552 O O . THR A 1 71 ? -14.808 -23.175 -2.612 1.00 42.25 71 THR A O 1
ATOM 555 N N . GLU A 1 72 ? -14.781 -25.134 -3.727 1.00 41.59 72 GLU A N 1
ATOM 556 C CA . GLU A 1 72 ? -15.433 -25.926 -2.691 1.00 41.59 72 GLU A CA 1
ATOM 557 C C . GLU A 1 72 ? -14.514 -25.955 -1.463 1.00 41.59 72 GLU A C 1
ATOM 559 O O . GLU A 1 72 ? -13.349 -26.349 -1.532 1.00 41.59 72 GLU A O 1
ATOM 564 N N . LEU A 1 73 ? -15.028 -25.464 -0.338 1.00 38.09 73 LEU A N 1
ATOM 565 C CA . LEU A 1 73 ? -14.372 -25.556 0.957 1.00 38.09 73 LEU A CA 1
ATOM 566 C C . LEU A 1 73 ? -14.486 -27.007 1.435 1.00 38.09 73 LEU A C 1
ATOM 568 O O . LEU A 1 73 ? -15.511 -27.391 1.992 1.00 38.09 73 LEU A O 1
ATOM 572 N N . THR A 1 74 ? -13.449 -27.818 1.237 1.00 34.62 74 THR A N 1
ATOM 573 C CA . THR A 1 74 ? -13.292 -29.055 2.013 1.00 34.62 74 THR A CA 1
ATOM 574 C C . THR A 1 74 ? -12.857 -28.701 3.439 1.00 34.62 74 THR A C 1
ATOM 576 O O . THR A 1 74 ? -11.830 -28.034 3.596 1.00 34.62 74 THR A O 1
ATOM 579 N N . PRO A 1 75 ? -13.611 -29.110 4.476 1.00 40.66 75 PRO A N 1
ATOM 580 C CA . PRO A 1 75 ? -13.216 -28.911 5.865 1.00 40.66 75 PRO A CA 1
ATOM 581 C C . PRO A 1 75 ? -12.069 -29.863 6.238 1.00 40.66 75 PRO A C 1
ATOM 583 O O . PRO A 1 75 ? -12.099 -31.037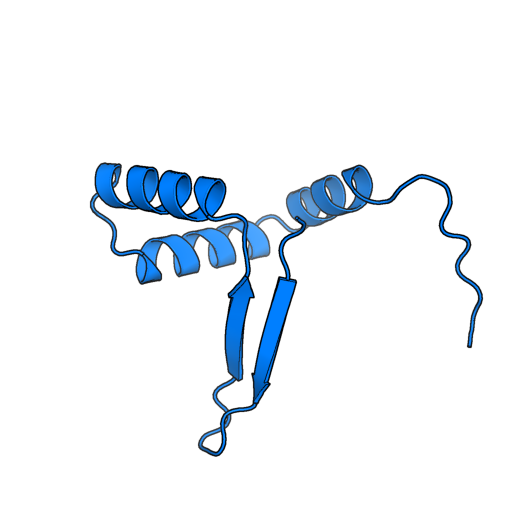 5.869 1.00 40.66 75 PRO A O 1
ATOM 586 N N . PHE A 1 76 ? -11.088 -29.351 6.985 1.00 41.81 76 PHE A N 1
ATOM 587 C CA . PHE A 1 76 ? -10.177 -30.148 7.811 1.00 41.81 76 PHE A CA 1
ATOM 588 C C . PHE A 1 76 ? -10.545 -29.942 9.277 1.00 41.81 76 PHE A C 1
ATOM 590 O O . PHE A 1 76 ? -10.805 -28.770 9.643 1.00 41.81 76 PHE A O 1
#

Secondary structure (DSSP, 8-state):
-PPEEEEEE-SSTTPEEEEEE--HHHHHHHHHHHHHTT--HHHHHHHHHHHHHH-HHHHHHHHHHHS-TT------

Sequence (76 aa):
MEIEVVVTTGRGRGMKIYSFKAPPSMIAEFDRLARQAGLTRSEAIKLLIKHAVANPELLRRLAGRNVPRNTELTPF

Radius of gyration: 15.78 Å; chains: 1; bounding box: 30×45×34 Å

InterPro domains:
  IPR002145 Ribbon-helix-helix protein, CopG [PF01402] (19-54)

Foldseek 3Di:
DDKDWDWDQDPDDRDIDIDIDDPPVVVVVLCVVCVVVVHDPVVSVVVVVVVCVVCVVVVVVVVVVPDDPDDDDDDD